Protein AF-A0A0B6YL58-F1 (afdb_monomer)

Organism: NCBI:txid1028688

Structure (mmCIF, N/CA/C/O backbone):
data_AF-A0A0B6YL58-F1
#
_entry.id   AF-A0A0B6YL58-F1
#
loop_
_atom_site.group_PDB
_atom_site.id
_atom_site.type_symbol
_atom_site.label_atom_id
_atom_site.label_alt_id
_atom_site.label_comp_id
_atom_site.label_asym_id
_atom_site.label_entity_id
_atom_site.label_seq_id
_atom_site.pdbx_PDB_ins_code
_atom_site.Cartn_x
_atom_site.Cartn_y
_atom_site.Cartn_z
_atom_site.occupancy
_atom_site.B_iso_or_equiv
_atom_site.auth_seq_id
_atom_site.auth_comp_id
_atom_site.auth_asym_id
_atom_site.auth_atom_id
_atom_site.pdbx_PDB_model_num
ATOM 1 N N . VAL A 1 1 ? 17.597 -7.024 -4.311 1.00 92.19 1 VAL A N 1
ATOM 2 C CA . VAL A 1 1 ? 17.718 -6.557 -5.712 1.00 92.19 1 VAL A CA 1
ATOM 3 C C . VAL A 1 1 ? 16.941 -7.523 -6.580 1.00 92.19 1 VAL A C 1
ATOM 5 O O . VAL A 1 1 ? 17.031 -8.716 -6.325 1.00 92.19 1 VAL A O 1
ATOM 8 N 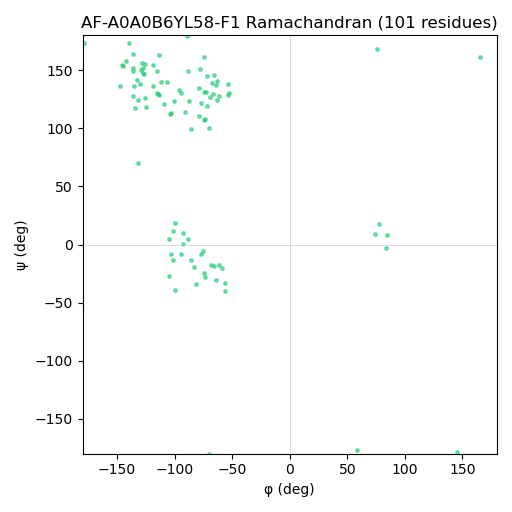N . ASP A 1 2 ? 16.139 -7.025 -7.516 1.00 94.12 2 ASP A N 1
ATOM 9 C CA . ASP A 1 2 ? 15.348 -7.875 -8.409 1.00 94.12 2 ASP A CA 1
ATOM 10 C C . ASP A 1 2 ? 16.165 -8.298 -9.640 1.00 94.12 2 ASP A C 1
ATOM 12 O O . ASP A 1 2 ? 16.288 -7.539 -10.605 1.00 94.12 2 ASP A O 1
ATOM 16 N N . PHE A 1 3 ? 16.703 -9.519 -9.618 1.00 95.88 3 PHE A N 1
ATOM 17 C CA . PHE A 1 3 ? 17.426 -10.096 -10.758 1.00 95.88 3 PHE A CA 1
ATOM 18 C C . PHE A 1 3 ? 16.508 -10.607 -11.880 1.00 95.88 3 PHE A C 1
ATOM 20 O O . PHE A 1 3 ? 16.992 -10.921 -12.963 1.00 95.88 3 PHE A O 1
ATOM 27 N N . SER A 1 4 ? 15.191 -10.639 -11.655 1.00 94.88 4 SER A N 1
ATOM 28 C CA . SER A 1 4 ? 14.179 -11.016 -12.651 1.00 94.88 4 SER A CA 1
ATOM 29 C C . SER A 1 4 ? 13.609 -9.818 -13.421 1.00 94.88 4 SER A C 1
ATOM 31 O O . SER A 1 4 ? 12.635 -9.952 -14.160 1.00 94.88 4 SER A O 1
ATOM 33 N N . THR A 1 5 ? 14.210 -8.632 -13.261 1.00 94.31 5 THR A N 1
ATOM 34 C CA . THR A 1 5 ? 13.766 -7.402 -13.931 1.00 94.31 5 THR A CA 1
ATOM 35 C C . THR A 1 5 ? 13.656 -7.612 -15.454 1.00 94.31 5 THR A C 1
ATOM 37 O O . THR A 1 5 ? 14.623 -8.077 -16.069 1.00 94.31 5 THR A O 1
ATOM 40 N N . PRO A 1 6 ? 12.527 -7.235 -16.096 1.00 92.50 6 PRO A N 1
ATOM 41 C CA . PRO A 1 6 ? 12.370 -7.337 -17.545 1.00 92.50 6 PRO A CA 1
ATOM 42 C C . PRO A 1 6 ? 13.496 -6.633 -18.312 1.00 92.50 6 PRO A C 1
ATOM 44 O O . PRO A 1 6 ? 13.933 -5.537 -17.949 1.00 92.50 6 PRO A O 1
ATOM 47 N N . GLY A 1 7 ? 13.971 -7.277 -19.378 1.00 91.19 7 GLY A N 1
ATOM 48 C CA . GLY A 1 7 ? 15.163 -6.848 -20.117 1.00 91.19 7 GLY A CA 1
ATOM 49 C C . GLY A 1 7 ? 16.484 -7.328 -19.507 1.00 91.19 7 GLY A C 1
ATOM 50 O O . GLY A 1 7 ? 17.528 -7.103 -20.106 1.00 91.19 7 GLY A O 1
ATOM 51 N N . GLY A 1 8 ? 16.453 -8.022 -18.364 1.00 95.81 8 GLY A N 1
ATOM 52 C CA . GLY A 1 8 ? 17.632 -8.581 -17.704 1.00 95.81 8 GLY A CA 1
ATOM 53 C C . GLY A 1 8 ? 18.475 -7.529 -16.985 1.00 95.81 8 GLY A C 1
ATOM 54 O O . GLY A 1 8 ? 18.296 -6.324 -17.163 1.00 95.81 8 GLY A O 1
ATOM 55 N N . VAL A 1 9 ? 19.416 -7.987 -16.165 1.00 97.69 9 VAL A N 1
ATOM 56 C CA . VAL A 1 9 ? 20.358 -7.149 -15.407 1.00 97.69 9 VAL A CA 1
ATOM 57 C C . VAL A 1 9 ? 21.773 -7.725 -15.482 1.00 97.69 9 VAL A C 1
ATOM 59 O O . VAL A 1 9 ? 21.948 -8.884 -15.858 1.00 97.69 9 VAL A O 1
ATOM 62 N N . ASP A 1 10 ? 22.783 -6.929 -15.130 1.00 96.69 10 ASP A N 1
ATOM 63 C CA . ASP A 1 10 ? 24.137 -7.438 -14.892 1.00 96.69 10 ASP A CA 1
ATOM 64 C C . ASP A 1 10 ? 24.222 -8.287 -13.603 1.00 96.69 10 ASP A C 1
ATOM 66 O O . ASP A 1 10 ? 23.251 -8.452 -12.857 1.00 96.69 10 ASP A O 1
ATOM 70 N N . THR A 1 11 ? 25.419 -8.794 -13.298 1.00 96.62 11 THR A N 1
ATOM 71 C CA . THR A 1 11 ? 25.691 -9.591 -12.086 1.00 96.62 11 THR A CA 1
ATOM 72 C C . THR A 1 11 ? 25.450 -8.832 -10.779 1.00 96.62 11 THR A C 1
ATOM 74 O O . THR A 1 11 ? 25.287 -9.447 -9.729 1.00 96.62 11 THR A O 1
ATOM 77 N N . ASN A 1 12 ? 25.383 -7.502 -10.832 1.00 96.50 12 ASN A N 1
ATOM 78 C CA . ASN A 1 12 ? 25.132 -6.623 -9.697 1.00 96.50 12 ASN A CA 1
ATOM 79 C C . ASN A 1 12 ? 23.696 -6.061 -9.692 1.00 96.50 12 ASN A C 1
ATOM 81 O O . ASN A 1 12 ? 23.371 -5.209 -8.858 1.00 96.50 12 ASN A O 1
ATOM 85 N N . GLY A 1 13 ? 22.834 -6.492 -10.616 1.00 97.06 13 GLY A N 1
ATOM 86 C CA . GLY A 1 13 ? 21.449 -6.048 -10.728 1.00 97.06 13 GLY A CA 1
ATOM 87 C C . GLY A 1 13 ? 21.240 -4.668 -11.365 1.00 97.06 13 GLY A C 1
ATOM 88 O O . GLY A 1 13 ? 20.190 -4.058 -11.158 1.00 97.06 13 GLY A O 1
ATOM 89 N N . TRP A 1 14 ? 22.224 -4.132 -12.087 1.00 97.75 14 TRP A N 1
ATOM 90 C CA . TRP A 1 14 ? 22.104 -2.890 -12.851 1.00 97.75 14 TRP A CA 1
ATOM 91 C C . TRP A 1 14 ? 21.594 -3.134 -14.273 1.00 97.75 14 TRP A C 1
ATOM 93 O O . TRP A 1 14 ? 21.898 -4.141 -14.910 1.00 97.75 14 TRP A O 1
ATOM 103 N N . GLN A 1 15 ? 20.870 -2.144 -14.791 1.00 97.62 15 GLN A N 1
ATOM 104 C CA . GLN A 1 15 ? 20.644 -1.945 -16.220 1.00 97.62 15 GLN A CA 1
ATOM 105 C C . GLN A 1 15 ? 21.211 -0.586 -16.637 1.00 97.62 15 GLN A C 1
ATOM 107 O O . GLN A 1 15 ? 21.253 0.336 -15.821 1.00 97.62 15 GLN A O 1
ATOM 112 N N . TYR A 1 16 ? 21.577 -0.437 -17.906 1.00 97.56 16 TYR A N 1
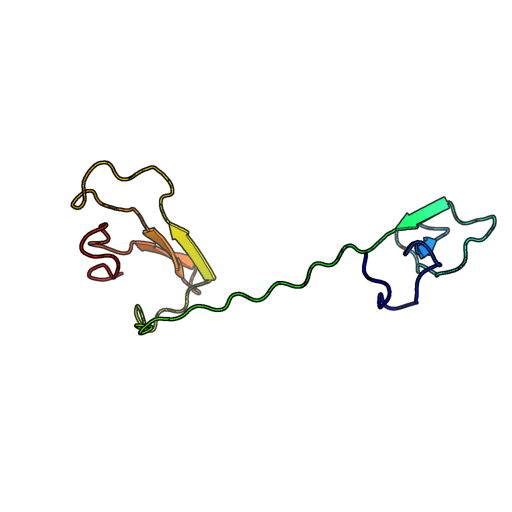ATOM 113 C CA . TYR A 1 16 ? 22.300 0.707 -18.457 1.00 97.56 16 TYR A CA 1
ATOM 114 C C . TYR A 1 16 ? 21.589 1.291 -19.680 1.00 97.56 16 TYR A C 1
ATOM 116 O O . TYR A 1 16 ? 20.991 0.552 -20.458 1.00 97.56 16 TYR A O 1
ATOM 124 N N . SER A 1 17 ? 21.685 2.605 -19.879 1.00 97.25 17 SER A N 1
ATOM 125 C CA . SER A 1 17 ? 21.123 3.312 -21.038 1.00 97.25 17 SER A CA 1
ATOM 126 C C . SER A 1 17 ? 22.012 4.489 -21.454 1.00 97.25 17 SER A C 1
ATOM 128 O O . SER A 1 17 ? 22.742 5.045 -20.633 1.00 97.25 17 SER A O 1
ATOM 130 N N . SER A 1 18 ? 21.950 4.877 -22.730 1.00 96.56 18 SER A N 1
ATOM 131 C CA . SER A 1 18 ? 22.537 6.122 -23.249 1.00 96.56 18 SER A CA 1
ATOM 132 C C . SER A 1 18 ? 21.610 7.338 -23.109 1.00 96.56 18 SER A C 1
ATOM 134 O O . SER A 1 18 ? 22.059 8.471 -23.262 1.00 96.56 18 SER A O 1
ATOM 136 N N . HIS A 1 19 ? 20.323 7.121 -22.813 1.00 95.06 19 HIS A N 1
ATOM 137 C CA . HIS A 1 19 ? 19.305 8.169 -22.677 1.00 95.06 19 HIS A CA 1
ATOM 138 C C . HIS A 1 19 ? 18.439 7.934 -21.433 1.00 95.06 19 HIS A C 1
ATOM 140 O O . HIS A 1 19 ? 17.984 6.814 -21.201 1.00 95.06 19 HIS A O 1
ATOM 146 N N . LEU A 1 20 ? 18.153 8.989 -20.664 1.00 91.00 20 LEU A N 1
ATOM 147 C CA . LEU A 1 20 ? 17.407 8.896 -19.400 1.00 91.00 20 LEU A CA 1
ATOM 148 C C . LEU A 1 20 ? 16.023 8.237 -19.556 1.00 91.00 20 LEU A C 1
ATOM 150 O O . LEU A 1 20 ? 15.634 7.423 -18.723 1.00 91.00 20 LEU A O 1
ATOM 154 N N . TYR A 1 21 ? 15.318 8.550 -20.647 1.00 93.06 21 TYR A N 1
ATOM 155 C CA . TYR A 1 21 ? 13.985 8.020 -20.973 1.00 93.06 21 TYR A CA 1
ATOM 156 C C . TYR A 1 21 ? 14.016 6.903 -22.032 1.00 93.06 21 TYR A C 1
ATOM 158 O O . TYR A 1 21 ? 12.985 6.548 -22.595 1.00 93.06 21 TYR A O 1
ATOM 166 N N . GLY A 1 22 ? 15.204 6.378 -22.347 1.00 90.50 22 GLY A N 1
ATOM 167 C CA . GLY A 1 22 ? 15.396 5.328 -23.345 1.00 90.50 22 GLY A CA 1
ATOM 168 C C . GLY A 1 22 ? 15.285 3.906 -22.780 1.00 90.50 22 GLY A C 1
ATOM 169 O O . GLY A 1 22 ? 15.091 3.713 -21.576 1.00 90.50 22 GLY A O 1
ATOM 170 N N . PRO A 1 23 ? 15.439 2.887 -23.642 1.00 94.00 23 PRO A N 1
ATOM 171 C CA . PRO A 1 23 ? 15.502 1.497 -23.206 1.00 94.00 23 PRO A CA 1
ATOM 172 C C . PRO A 1 23 ? 16.761 1.226 -22.370 1.00 94.00 23 PRO A C 1
ATOM 174 O O . PRO A 1 23 ? 17.827 1.786 -22.622 1.00 94.00 23 PRO A O 1
ATOM 177 N N . PHE A 1 24 ? 16.632 0.333 -21.387 1.00 96.25 24 PHE A N 1
ATOM 178 C CA . PHE A 1 24 ? 17.718 -0.085 -20.502 1.00 96.25 24 PHE A CA 1
ATOM 179 C C . PHE A 1 24 ? 18.110 -1.541 -20.769 1.00 96.25 24 PHE A C 1
ATOM 181 O O . PHE A 1 24 ? 17.241 -2.392 -20.948 1.00 96.25 24 PHE A O 1
ATOM 188 N N . TYR A 1 25 ? 19.413 -1.824 -20.737 1.00 95.69 25 TYR A N 1
ATOM 189 C CA . TYR A 1 25 ? 19.997 -3.119 -21.097 1.00 95.69 25 TYR A CA 1
ATOM 190 C C . TYR A 1 25 ? 20.938 -3.648 -20.002 1.00 95.69 25 TYR A C 1
ATOM 192 O O . TYR A 1 25 ? 21.499 -2.855 -19.248 1.00 95.69 25 TYR A O 1
ATOM 200 N N . PRO A 1 26 ? 21.169 -4.968 -19.912 1.00 96.88 26 PRO A N 1
ATOM 201 C CA . PRO A 1 26 ? 21.981 -5.564 -18.850 1.00 96.88 26 PRO A CA 1
ATOM 202 C C . PRO A 1 26 ? 23.482 -5.321 -19.032 1.00 96.88 26 PRO A C 1
ATOM 204 O O . PRO A 1 26 ? 24.233 -5.346 -18.066 1.00 96.88 26 PRO A O 1
ATOM 207 N N . ARG A 1 27 ? 23.948 -5.084 -20.264 1.00 95.94 27 ARG A N 1
ATOM 208 C CA . ARG A 1 27 ? 25.368 -4.860 -20.559 1.00 95.94 27 ARG A CA 1
ATOM 209 C C . ARG A 1 27 ? 25.680 -3.366 -20.581 1.00 95.94 27 ARG A C 1
ATOM 211 O O . ARG A 1 27 ? 25.023 -2.601 -21.283 1.00 95.94 27 ARG A O 1
ATOM 218 N N . GLN A 1 28 ? 26.727 -2.966 -19.865 1.00 95.00 28 GLN A N 1
ATOM 219 C CA . GLN A 1 28 ? 27.269 -1.616 -19.973 1.00 95.00 28 GLN A CA 1
ATOM 220 C C . GLN A 1 28 ? 28.014 -1.447 -21.304 1.00 95.00 28 GLN A C 1
ATOM 222 O O . GLN A 1 28 ? 28.870 -2.257 -21.657 1.00 95.00 28 GLN A O 1
ATOM 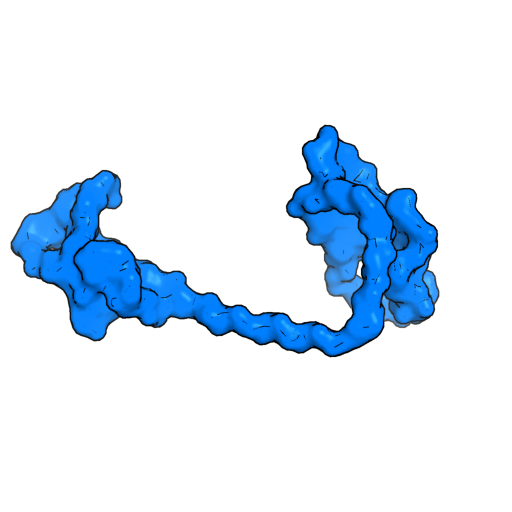227 N N . HIS A 1 29 ? 27.709 -0.370 -22.023 1.00 91.38 29 HIS A N 1
ATOM 228 C CA . HIS A 1 29 ? 28.417 0.038 -23.234 1.00 91.38 29 HIS A CA 1
ATOM 229 C C . HIS A 1 29 ? 29.154 1.360 -22.995 1.00 91.38 29 HIS A C 1
ATOM 231 O O . HIS A 1 29 ? 28.836 2.103 -22.071 1.00 91.38 29 HIS A O 1
ATOM 237 N N . LEU A 1 30 ? 30.115 1.695 -23.861 1.00 92.31 30 LEU A N 1
ATOM 238 C CA . LEU A 1 30 ? 30.893 2.939 -23.751 1.00 92.31 30 LEU A CA 1
ATOM 239 C C . LEU A 1 30 ? 30.016 4.203 -23.726 1.00 92.31 30 LEU A C 1
ATOM 241 O O . LEU A 1 30 ? 30.353 5.172 -23.058 1.00 92.31 30 LEU A O 1
ATOM 245 N N . ARG A 1 31 ? 28.878 4.189 -24.433 1.00 93.12 31 ARG A N 1
ATOM 246 C CA . ARG A 1 31 ? 27.917 5.307 -24.483 1.00 93.12 31 ARG A CA 1
ATOM 247 C C . ARG A 1 31 ? 26.859 5.266 -23.372 1.00 93.12 31 ARG A C 1
ATOM 249 O O . ARG A 1 31 ? 25.928 6.065 -23.400 1.00 93.12 31 ARG A O 1
ATOM 256 N N . SER A 1 32 ? 26.946 4.329 -22.430 1.00 94.19 32 SER A N 1
ATOM 257 C CA . SER A 1 32 ? 26.006 4.244 -21.313 1.00 94.19 32 SER A CA 1
ATOM 258 C C . SER A 1 32 ? 26.286 5.354 -20.299 1.00 94.19 32 SER A C 1
ATOM 260 O O . SER A 1 32 ? 27.264 5.292 -19.561 1.00 94.19 32 SER A O 1
ATOM 262 N N . SER A 1 33 ? 25.410 6.353 -20.255 1.00 95.94 33 SER A N 1
ATOM 263 C CA . SER A 1 33 ? 25.478 7.505 -19.346 1.00 95.94 33 SER A CA 1
ATOM 264 C C . SER A 1 33 ? 24.525 7.391 -18.151 1.00 95.94 33 SER A C 1
ATOM 266 O O . SER A 1 33 ? 24.678 8.117 -17.173 1.00 95.94 33 SER A O 1
ATOM 268 N N . TYR A 1 34 ? 23.572 6.455 -18.189 1.00 97.12 34 TYR A N 1
ATOM 269 C CA . TYR A 1 34 ? 22.593 6.224 -17.129 1.00 97.12 34 TYR A CA 1
ATOM 270 C C . TYR A 1 34 ? 22.594 4.761 -16.695 1.00 97.12 34 TYR A C 1
ATOM 272 O O . TYR A 1 34 ? 22.769 3.856 -17.515 1.00 97.12 34 TYR A O 1
ATOM 280 N N . ARG A 1 35 ? 22.332 4.520 -15.406 1.00 96.69 35 ARG A N 1
ATOM 281 C CA . ARG A 1 35 ? 22.076 3.182 -14.861 1.00 96.69 35 ARG A CA 1
ATOM 282 C C . ARG A 1 35 ? 20.890 3.192 -13.903 1.00 96.69 35 ARG A C 1
ATOM 284 O O . ARG A 1 35 ? 20.672 4.182 -13.211 1.00 96.69 35 ARG A O 1
ATOM 291 N N . ARG A 1 36 ? 20.158 2.082 -13.818 1.00 96.75 36 ARG A N 1
ATOM 292 C CA . ARG A 1 36 ? 19.062 1.882 -12.855 1.00 96.75 36 ARG A CA 1
ATOM 293 C C . ARG A 1 36 ? 19.136 0.496 -12.224 1.00 96.75 36 ARG A C 1
ATOM 295 O O . ARG A 1 36 ? 19.637 -0.437 -12.845 1.00 96.75 36 ARG A O 1
ATOM 302 N N . ARG A 1 37 ? 18.626 0.364 -11.002 1.00 97.25 37 ARG A N 1
ATOM 303 C CA . ARG A 1 37 ? 18.546 -0.901 -10.261 1.00 97.25 37 ARG A CA 1
ATOM 304 C C . ARG A 1 37 ? 17.174 -1.005 -9.619 1.00 97.25 37 ARG A C 1
ATOM 306 O O . ARG A 1 37 ? 16.762 -0.090 -8.908 1.00 97.25 37 ARG A O 1
ATOM 313 N N . ARG A 1 38 ? 16.485 -2.120 -9.847 1.00 96.38 38 ARG A N 1
ATOM 314 C CA . ARG A 1 38 ? 15.191 -2.389 -9.219 1.00 96.38 38 ARG A CA 1
ATOM 315 C C . ARG A 1 38 ? 15.398 -3.058 -7.864 1.00 96.38 38 ARG A C 1
ATOM 317 O O . ARG A 1 38 ? 16.022 -4.118 -7.754 1.00 96.38 38 ARG A O 1
ATOM 324 N N . TRP A 1 39 ? 14.857 -2.440 -6.824 1.00 95.81 39 TRP A N 1
ATOM 325 C CA . TRP A 1 39 ? 14.747 -3.047 -5.504 1.00 95.81 39 TRP A CA 1
ATOM 326 C C . TRP A 1 39 ? 13.362 -3.664 -5.358 1.00 95.81 39 TRP A C 1
ATOM 328 O O . TRP A 1 39 ? 12.356 -3.050 -5.695 1.00 95.81 39 TRP A O 1
ATOM 338 N N . PHE A 1 40 ? 13.333 -4.898 -4.878 1.00 91.31 40 PHE A N 1
ATOM 339 C CA . PHE A 1 40 ? 12.121 -5.652 -4.609 1.00 91.31 40 PHE A CA 1
ATOM 340 C C . PHE A 1 40 ? 12.256 -6.272 -3.226 1.00 91.31 40 PHE A C 1
ATOM 342 O O . PHE A 1 40 ? 13.343 -6.725 -2.849 1.00 91.31 40 PHE A O 1
ATOM 349 N N . ARG A 1 41 ? 11.144 -6.288 -2.496 1.00 94.25 41 ARG A N 1
ATOM 350 C CA . ARG A 1 41 ? 10.992 -6.980 -1.225 1.00 94.25 41 ARG A CA 1
ATOM 351 C C . ARG A 1 41 ? 9.667 -7.724 -1.271 1.00 94.25 41 ARG A C 1
ATOM 353 O O . ARG A 1 41 ? 8.619 -7.095 -1.378 1.00 94.25 41 ARG A O 1
ATOM 360 N N . GLN A 1 42 ? 9.720 -9.048 -1.180 1.00 90.50 42 GLN A N 1
ATOM 361 C CA . GLN A 1 42 ? 8.521 -9.840 -0.946 1.00 90.50 42 GLN A CA 1
ATOM 362 C C . GLN A 1 42 ? 8.174 -9.763 0.536 1.00 90.50 42 GLN A C 1
ATOM 364 O O . GLN A 1 42 ? 9.052 -9.922 1.386 1.00 90.50 42 GLN A O 1
ATOM 369 N N . TYR A 1 43 ? 6.905 -9.539 0.849 1.00 88.69 43 TYR A N 1
ATOM 370 C CA . TYR A 1 43 ? 6.396 -9.689 2.203 1.00 88.69 43 TYR A CA 1
ATOM 371 C C . TYR A 1 43 ? 5.153 -10.576 2.169 1.00 88.69 43 TYR A C 1
ATOM 373 O O . TYR A 1 43 ? 4.430 -10.617 1.173 1.00 88.69 43 TYR A O 1
ATOM 381 N N . ARG A 1 44 ? 4.921 -11.305 3.258 1.00 92.00 44 ARG A N 1
ATOM 382 C CA . ARG A 1 44 ? 3.687 -12.051 3.490 1.00 92.00 44 ARG A CA 1
ATOM 383 C C . ARG A 1 44 ? 3.131 -11.593 4.825 1.00 92.00 44 ARG A C 1
ATOM 385 O O . ARG A 1 44 ? 3.796 -11.757 5.842 1.00 92.00 44 ARG A O 1
ATOM 392 N N . ILE A 1 45 ? 1.939 -11.011 4.806 1.00 87.25 45 ILE A N 1
ATOM 393 C CA . ILE A 1 45 ? 1.168 -10.771 6.021 1.00 87.25 45 ILE A CA 1
ATOM 394 C C . ILE A 1 45 ? 0.288 -12.001 6.217 1.00 87.25 45 ILE A C 1
ATOM 396 O O . ILE A 1 45 ? -0.573 -12.293 5.389 1.00 87.25 45 ILE A O 1
ATOM 400 N N . THR A 1 46 ? 0.546 -12.744 7.289 1.00 87.62 46 THR A N 1
ATOM 401 C CA . THR A 1 46 ? -0.352 -13.802 7.751 1.00 87.62 46 THR A CA 1
ATOM 402 C C . THR A 1 46 ? -1.080 -13.259 8.962 1.00 87.62 46 THR A C 1
ATOM 404 O O . THR A 1 46 ? -0.465 -13.005 9.994 1.00 87.62 46 THR A O 1
ATOM 407 N N . VAL A 1 47 ? -2.378 -13.043 8.816 1.00 85.38 47 VAL A N 1
ATOM 408 C CA . VAL A 1 47 ? -3.224 -12.512 9.877 1.00 85.38 47 VAL A CA 1
ATOM 409 C C . VAL A 1 47 ? -4.235 -13.583 10.270 1.00 85.38 47 VAL A C 1
ATOM 411 O O . VAL A 1 47 ? -4.880 -14.189 9.415 1.00 85.38 47 VAL A O 1
ATOM 414 N N . PHE A 1 48 ? -4.333 -13.848 11.570 1.00 81.56 48 PHE A N 1
ATOM 415 C CA . PHE A 1 48 ? -5.222 -14.853 12.140 1.00 81.56 48 PHE A CA 1
ATOM 416 C C . PHE A 1 48 ? -6.256 -14.146 13.005 1.00 81.56 48 PHE A C 1
ATOM 418 O O . PHE A 1 48 ? -5.904 -13.327 13.849 1.00 81.56 48 PHE A O 1
ATOM 425 N N . GLY A 1 49 ? -7.526 -14.459 12.801 1.00 77.81 49 GLY A N 1
ATOM 426 C CA . GLY A 1 49 ? -8.605 -13.916 13.609 1.00 77.81 49 GLY A CA 1
ATOM 427 C C . GLY A 1 49 ? -9.953 -14.151 12.943 1.00 77.81 49 GLY A C 1
ATOM 428 O O . GLY A 1 49 ? -10.005 -14.416 11.737 1.00 77.81 49 GLY A O 1
ATOM 429 N N . PRO A 1 50 ? -11.054 -14.067 13.700 1.00 83.12 50 PRO A N 1
ATOM 430 C CA . PRO A 1 50 ? -12.363 -13.964 13.090 1.00 83.12 50 PRO A CA 1
ATOM 431 C C . PRO A 1 50 ? -12.483 -12.580 12.433 1.00 83.12 50 PRO A C 1
ATOM 433 O O . PRO A 1 50 ? -12.725 -11.571 13.096 1.00 83.12 50 PRO A O 1
ATOM 436 N N . TRP A 1 51 ? -12.290 -12.523 11.115 1.00 82.62 51 TRP A N 1
ATOM 437 C CA . TRP A 1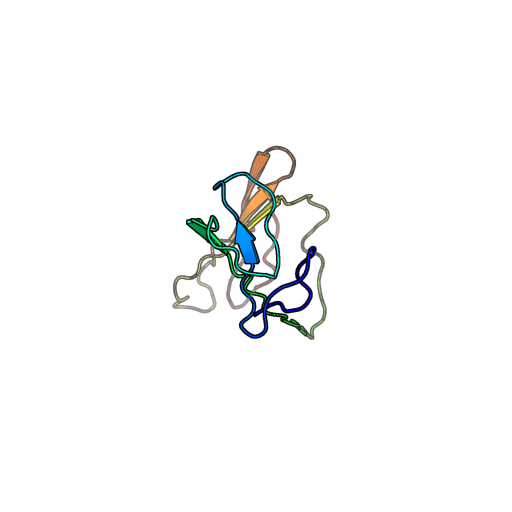 51 ? -12.521 -11.308 10.335 1.00 82.62 51 TRP A CA 1
ATOM 438 C C . TRP A 1 51 ? -14.002 -10.971 10.332 1.00 82.62 51 TRP A C 1
ATOM 440 O O . TRP A 1 51 ? -14.839 -11.813 10.013 1.00 82.62 51 TRP A O 1
ATOM 450 N N . HIS A 1 52 ? -14.314 -9.724 10.663 1.00 79.62 52 HIS A N 1
ATOM 451 C CA . HIS A 1 52 ? -15.665 -9.200 10.577 1.00 79.62 52 HIS A CA 1
ATOM 452 C C . HIS A 1 52 ? -15.702 -8.123 9.505 1.00 79.62 52 HIS A C 1
ATOM 454 O O . HIS A 1 52 ? -14.898 -7.191 9.524 1.00 79.62 52 HIS A O 1
ATOM 460 N N . ALA A 1 53 ? -16.645 -8.244 8.573 1.00 80.00 53 ALA A N 1
ATOM 461 C CA . ALA A 1 53 ? -16.894 -7.189 7.606 1.00 80.00 53 ALA A CA 1
ATOM 462 C C . ALA A 1 53 ? -17.364 -5.929 8.351 1.00 80.00 53 ALA A C 1
ATOM 464 O O . ALA A 1 53 ? -18.341 -5.968 9.101 1.00 80.00 53 ALA A O 1
ATOM 465 N N . ALA A 1 54 ? -16.672 -4.808 8.141 1.00 73.62 54 ALA A N 1
ATOM 466 C CA . ALA A 1 54 ? -17.045 -3.520 8.728 1.00 73.62 54 ALA A CA 1
ATOM 467 C C . ALA A 1 54 ? -18.257 -2.871 8.025 1.00 73.62 54 ALA A C 1
ATOM 469 O O . ALA A 1 54 ? -18.738 -1.831 8.471 1.00 73.62 54 ALA A O 1
ATOM 470 N N . GLY A 1 55 ? -18.749 -3.466 6.936 1.00 77.38 55 GLY A N 1
ATOM 471 C CA . GLY A 1 55 ? -19.860 -2.984 6.116 1.00 77.38 55 GLY A CA 1
ATOM 472 C C . GLY A 1 55 ? -19.642 -3.316 4.638 1.00 77.38 55 GLY A C 1
ATOM 473 O O . GLY A 1 55 ? -18.638 -3.929 4.282 1.00 77.38 55 GLY A O 1
ATOM 474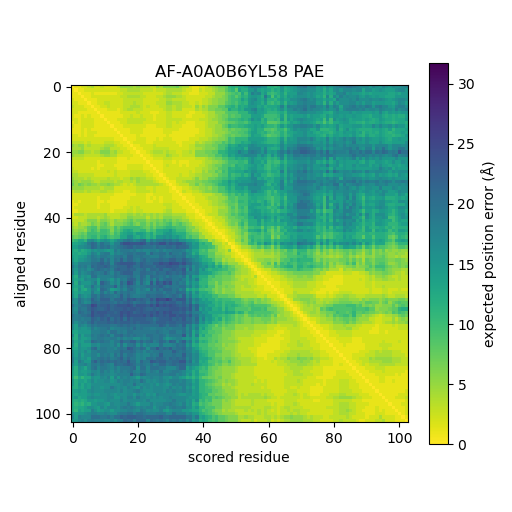 N N . SER A 1 56 ? -20.575 -2.901 3.783 1.00 80.31 56 SER A N 1
ATOM 475 C CA . SER A 1 56 ? -20.515 -3.059 2.319 1.00 80.31 56 SER A CA 1
ATOM 476 C C . SER A 1 56 ? -20.058 -1.788 1.585 1.00 80.31 56 SER A C 1
ATOM 478 O O . SER A 1 56 ? -20.305 -1.644 0.389 1.00 80.31 56 SER A O 1
ATOM 480 N N . LEU A 1 57 ? -19.416 -0.850 2.287 1.00 85.81 57 LEU A N 1
ATOM 481 C CA . LEU A 1 57 ? -18.961 0.413 1.704 1.00 85.81 57 LEU A CA 1
ATOM 482 C C . LEU A 1 57 ? -17.730 0.190 0.823 1.00 85.81 57 LEU A C 1
ATOM 484 O O . LEU A 1 57 ? -16.761 -0.448 1.237 1.00 85.81 57 LEU A O 1
ATOM 488 N N . GLY A 1 58 ? -17.763 0.743 -0.390 1.00 89.88 58 GLY A N 1
ATOM 489 C CA . GLY A 1 58 ? -16.580 0.841 -1.236 1.00 89.88 58 GLY A CA 1
ATOM 490 C C . GLY A 1 58 ? -15.663 1.930 -0.692 1.00 89.88 58 GLY A C 1
ATOM 491 O O . GLY A 1 58 ? -15.993 3.107 -0.812 1.00 89.88 58 GLY A O 1
ATOM 492 N N . LEU A 1 59 ? -14.531 1.540 -0.107 1.00 92.44 59 LEU A N 1
ATOM 493 C CA . LEU A 1 59 ? -13.515 2.457 0.415 1.00 92.44 59 LEU A CA 1
ATOM 494 C C . LEU A 1 59 ? -12.289 2.460 -0.498 1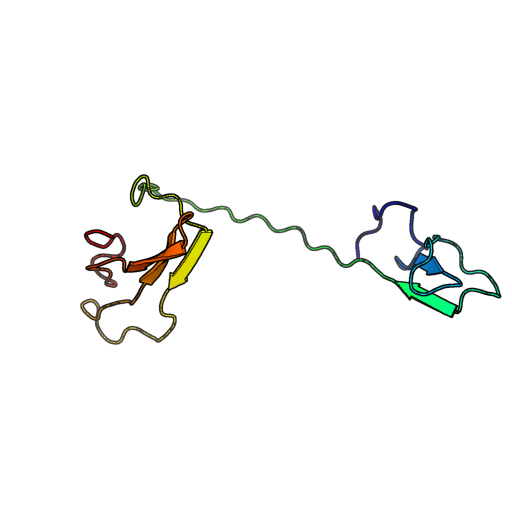.00 92.44 59 LEU A C 1
ATOM 496 O O . LEU A 1 59 ? -11.868 1.409 -0.983 1.00 92.44 59 LEU A O 1
ATOM 500 N N . VAL A 1 60 ? -11.724 3.644 -0.718 1.00 95.31 60 VAL A N 1
ATOM 501 C CA . VAL A 1 60 ? -10.491 3.849 -1.493 1.00 95.31 60 VAL A CA 1
ATOM 502 C C . VAL A 1 60 ? -9.295 4.006 -0.566 1.00 95.31 60 VAL A C 1
ATOM 504 O O . VAL A 1 60 ? -8.222 3.485 -0.859 1.00 95.31 60 VAL A O 1
ATOM 507 N N . ASP A 1 61 ? -9.489 4.701 0.552 1.00 94.69 61 ASP A N 1
ATOM 508 C CA . ASP A 1 61 ? -8.448 4.955 1.541 1.00 94.69 61 ASP A CA 1
ATOM 509 C C . ASP A 1 61 ? -9.024 4.958 2.959 1.00 94.69 61 ASP A C 1
ATOM 511 O O . ASP A 1 61 ? -10.213 5.230 3.157 1.00 94.69 61 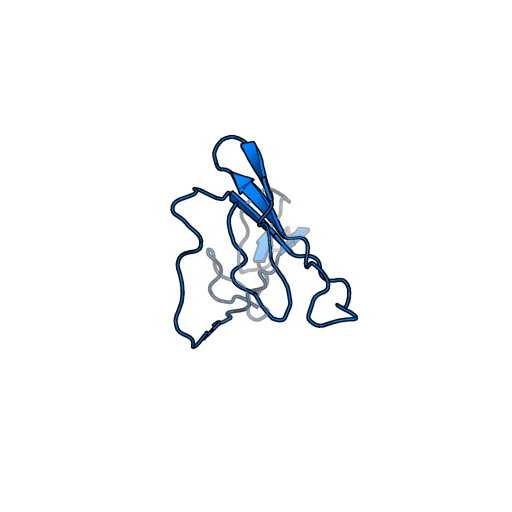ASP A O 1
ATOM 515 N N . LEU A 1 62 ? -8.181 4.637 3.938 1.00 94.50 62 LEU A N 1
ATOM 516 C CA . LEU A 1 62 ? -8.532 4.588 5.351 1.00 94.50 62 LEU A CA 1
ATOM 517 C C . LEU A 1 62 ? -7.338 4.989 6.209 1.00 94.50 62 LEU A C 1
ATOM 519 O O . LEU A 1 62 ? -6.223 4.509 6.015 1.00 94.50 62 LEU A O 1
ATOM 523 N N . SER A 1 63 ? -7.602 5.810 7.217 1.00 95.38 63 SER A N 1
ATOM 524 C CA . SER A 1 63 ? -6.605 6.262 8.173 1.00 95.38 63 SER A CA 1
ATOM 525 C C . SER A 1 63 ? -7.108 6.071 9.595 1.00 95.38 63 SER A C 1
ATOM 527 O O . SER A 1 63 ? -8.271 6.331 9.910 1.00 95.38 63 SER A O 1
ATOM 529 N N . VAL A 1 64 ? -6.210 5.597 10.452 1.00 93.75 64 VAL A N 1
ATOM 530 C CA . VAL A 1 64 ? -6.460 5.340 11.869 1.00 93.75 64 VAL A CA 1
ATOM 531 C C . VAL A 1 64 ? -5.524 6.230 12.669 1.00 93.75 64 VAL A C 1
ATOM 533 O O . VAL A 1 64 ? -4.340 6.341 12.347 1.00 93.75 64 VAL A O 1
ATOM 536 N N . GLN A 1 65 ? -6.049 6.849 13.720 1.00 91.81 65 GLN A N 1
ATOM 537 C CA . GLN A 1 65 ? -5.260 7.578 14.697 1.00 91.81 65 GLN A CA 1
ATOM 538 C C . GLN A 1 65 ? -4.154 6.678 15.254 1.00 91.81 65 GLN A C 1
ATOM 540 O O . GLN A 1 65 ? -4.396 5.558 15.698 1.00 91.81 65 GLN A O 1
ATOM 545 N N . VAL A 1 66 ? -2.931 7.196 15.223 1.00 87.81 66 VAL A N 1
ATOM 546 C CA . VAL A 1 66 ? -1.720 6.507 15.692 1.00 87.81 66 VAL A CA 1
ATOM 547 C C . VAL A 1 66 ? -1.243 7.007 17.051 1.00 87.81 66 VAL A C 1
ATOM 549 O O . VAL A 1 66 ? -0.335 6.413 17.633 1.00 87.81 66 VAL A O 1
ATOM 552 N N . ASP A 1 67 ? -1.850 8.078 17.562 1.00 85.69 67 ASP A N 1
ATOM 553 C CA . ASP A 1 67 ? -1.520 8.603 18.879 1.00 85.69 67 ASP A CA 1
ATOM 554 C C . ASP A 1 67 ? -1.858 7.576 19.967 1.00 85.69 67 ASP A C 1
ATOM 556 O O . ASP A 1 67 ? -2.885 6.892 19.880 1.00 85.69 67 ASP A O 1
ATOM 560 N N . PRO A 1 68 ? -1.004 7.449 20.997 1.00 82.06 68 PRO A N 1
ATOM 561 C CA . PRO A 1 68 ? -1.215 6.488 22.061 1.00 82.06 68 PRO A CA 1
A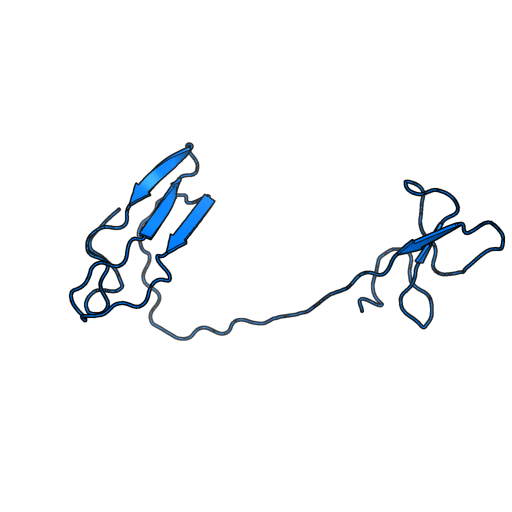TOM 562 C C . PRO A 1 68 ? -2.523 6.782 22.792 1.00 82.06 68 PRO A C 1
ATOM 564 O O . PRO A 1 68 ? -2.772 7.891 23.260 1.00 82.06 68 PRO A O 1
ATOM 567 N N . VAL A 1 69 ? -3.342 5.744 22.904 1.00 82.12 69 VAL A N 1
ATOM 568 C CA . VAL A 1 69 ? -4.597 5.773 23.645 1.00 82.12 69 VAL A CA 1
ATOM 569 C C . VAL A 1 69 ? -4.272 5.683 25.140 1.00 82.12 69 VAL A C 1
ATOM 571 O O . VAL A 1 69 ? -3.621 4.733 25.576 1.00 82.12 69 VAL A O 1
ATOM 574 N N . THR A 1 70 ? -4.694 6.670 25.928 1.00 85.25 70 THR A N 1
ATOM 575 C CA . THR A 1 70 ? -4.403 6.751 27.372 1.00 85.25 70 THR A CA 1
ATOM 576 C C . THR A 1 70 ? -5.333 5.891 28.222 1.00 85.25 70 THR A C 1
ATOM 578 O O . THR A 1 70 ? -4.906 5.343 29.238 1.00 85.25 70 THR A O 1
ATOM 581 N N . SER A 1 71 ? -6.596 5.754 27.817 1.00 89.62 71 SER A N 1
ATOM 582 C CA . SER A 1 71 ? -7.613 4.950 28.497 1.00 89.62 71 SER A CA 1
ATOM 583 C C . SER A 1 71 ? -8.293 3.974 27.537 1.00 89.62 71 SER A C 1
ATOM 585 O O . SER A 1 71 ? -8.428 4.233 26.347 1.00 89.62 71 SER A O 1
ATOM 587 N N . THR A 1 72 ? -8.785 2.839 28.035 1.00 87.38 72 THR A N 1
ATOM 588 C CA . THR A 1 72 ? -9.452 1.843 27.174 1.00 87.38 72 THR A CA 1
ATOM 589 C C . THR A 1 72 ? -10.767 2.337 26.562 1.00 87.38 72 THR A C 1
ATOM 591 O O . THR A 1 72 ? -11.237 1.762 25.578 1.00 87.38 72 THR A O 1
ATOM 594 N N . SER A 1 73 ? -11.344 3.394 27.135 1.00 89.25 73 SER A N 1
ATOM 595 C CA . SER A 1 73 ? -12.544 4.089 26.665 1.00 89.25 73 SER A CA 1
ATOM 596 C C . SER A 1 73 ? -12.255 5.300 25.781 1.00 89.25 73 SER A C 1
ATOM 598 O O . SER A 1 73 ? -13.203 5.865 25.238 1.00 89.25 73 SER A O 1
ATOM 600 N N . ASP A 1 74 ? -10.994 5.720 25.648 1.00 91.44 74 ASP A N 1
ATOM 601 C CA . ASP A 1 74 ? -10.662 6.862 24.800 1.00 91.44 74 ASP A CA 1
ATOM 602 C C . ASP A 1 74 ? -10.998 6.519 23.339 1.00 91.44 74 ASP A C 1
ATOM 604 O O . ASP A 1 74 ? -10.730 5.397 22.880 1.00 91.44 74 ASP A O 1
ATOM 608 N N . PRO A 1 75 ? -11.598 7.465 22.599 1.00 91.88 75 PRO A N 1
ATOM 609 C CA . PRO A 1 75 ? -11.925 7.255 21.203 1.00 91.88 75 PRO A CA 1
ATOM 610 C C . PRO A 1 75 ? -10.649 7.152 20.366 1.00 91.88 75 PRO A C 1
ATOM 612 O O . PRO A 1 75 ? -9.703 7.921 20.536 1.00 91.88 75 PRO A O 1
ATOM 615 N N . VAL A 1 76 ? -10.658 6.224 19.415 1.00 94.25 76 VAL A N 1
ATOM 616 C CA . VAL A 1 76 ? -9.660 6.122 18.351 1.00 94.25 76 VAL A CA 1
ATOM 617 C C . VAL A 1 76 ? -10.297 6.672 17.087 1.00 94.25 76 VAL A C 1
ATOM 619 O O . VAL A 1 76 ? -11.239 6.084 16.557 1.00 94.25 76 VAL A O 1
ATOM 622 N N . VAL A 1 77 ? -9.803 7.803 16.589 1.00 94.38 77 VAL A N 1
ATOM 623 C CA . VAL A 1 77 ? -10.342 8.379 15.355 1.00 94.38 77 VAL A CA 1
ATOM 624 C C . VAL A 1 77 ? -9.972 7.489 14.171 1.00 94.38 77 VAL A C 1
ATOM 626 O O . VAL A 1 77 ? -8.803 7.186 13.942 1.00 94.38 77 VAL A O 1
ATOM 629 N N . LEU A 1 78 ? -10.973 7.091 13.390 1.00 94.56 78 LEU A N 1
ATOM 630 C CA . LEU A 1 78 ? -10.791 6.392 12.125 1.00 94.56 78 LEU A CA 1
ATOM 631 C C . LEU A 1 78 ? -11.652 7.079 11.077 1.00 94.56 78 LEU A C 1
ATOM 633 O O . LEU A 1 78 ? -12.867 7.194 11.241 1.00 94.56 78 LEU A O 1
ATOM 637 N N . TRP A 1 79 ? -11.022 7.508 9.992 1.00 95.56 79 TRP A N 1
ATOM 638 C CA . TRP A 1 79 ? -11.709 8.101 8.854 1.00 95.56 79 TRP A CA 1
ATOM 639 C C . TRP A 1 79 ? -11.351 7.373 7.565 1.00 95.56 79 TRP A C 1
ATOM 641 O O . TRP A 1 79 ? -10.312 6.719 7.462 1.00 95.56 79 TRP A O 1
ATOM 651 N N . ALA A 1 80 ? -12.241 7.458 6.586 1.00 95.19 80 ALA A N 1
ATOM 652 C CA . ALA A 1 80 ? -12.074 6.816 5.295 1.00 95.19 80 ALA A CA 1
ATOM 653 C C . ALA A 1 80 ? -12.597 7.701 4.165 1.00 95.19 80 ALA A C 1
ATOM 655 O O . ALA A 1 80 ? -13.437 8.575 4.383 1.00 95.19 80 ALA A O 1
ATOM 656 N N . VAL A 1 81 ? -12.103 7.441 2.958 1.00 96.75 81 VAL A N 1
ATOM 657 C CA . VAL A 1 81 ? -12.598 8.049 1.721 1.00 96.75 81 VAL A CA 1
ATOM 658 C C . VAL A 1 81 ? -13.338 6.981 0.927 1.00 96.75 81 VAL A C 1
ATOM 660 O O . VAL A 1 81 ? -12.763 5.944 0.581 1.00 96.75 81 VAL A O 1
ATOM 663 N N . GLY A 1 82 ? -14.617 7.223 0.654 1.00 94.81 82 GLY A N 1
ATOM 664 C CA . GLY A 1 82 ? -15.445 6.352 -0.168 1.00 94.81 82 GLY A CA 1
ATOM 665 C C . GLY A 1 82 ? -15.111 6.466 -1.657 1.00 94.81 82 GLY A C 1
ATOM 666 O O . GLY A 1 82 ? -14.520 7.441 -2.122 1.00 94.81 82 GLY A O 1
ATOM 667 N N . VAL A 1 83 ? -15.521 5.469 -2.442 1.00 95.69 83 VAL A N 1
ATOM 668 C CA . VAL A 1 83 ? -15.350 5.461 -3.912 1.00 95.69 83 VAL A CA 1
ATOM 669 C C . VAL A 1 83 ? -16.019 6.643 -4.617 1.00 95.69 83 VAL A C 1
ATOM 671 O O . VAL A 1 83 ? -15.637 6.974 -5.737 1.00 95.69 83 VAL A O 1
ATOM 674 N N . ASN A 1 84 ? -16.982 7.296 -3.961 1.00 94.81 84 ASN A N 1
ATOM 675 C CA . ASN A 1 84 ? -17.676 8.473 -4.478 1.00 94.81 84 ASN A CA 1
ATOM 676 C C . ASN A 1 84 ? -17.024 9.797 -4.034 1.00 94.81 84 ASN A C 1
ATOM 678 O O . ASN A 1 84 ? -17.519 10.863 -4.395 1.00 94.81 84 ASN A O 1
ATOM 682 N N . GLY A 1 85 ? -15.927 9.749 -3.268 1.00 93.88 85 GLY A N 1
ATOM 683 C CA . GLY A 1 85 ? -15.235 10.928 -2.736 1.00 93.88 85 GLY A CA 1
ATOM 684 C C . GLY A 1 85 ? -15.818 11.477 -1.428 1.00 93.88 85 GLY A C 1
ATOM 685 O O . GLY A 1 85 ? -15.407 12.544 -0.979 1.00 93.88 85 GLY A O 1
ATOM 686 N N . ASP A 1 86 ? -16.764 10.769 -0.815 1.00 94.81 86 ASP A N 1
ATOM 687 C CA . ASP A 1 86 ? -17.305 11.059 0.509 1.00 94.81 86 ASP A CA 1
ATOM 688 C C . ASP A 1 86 ? -16.296 10.740 1.624 1.00 94.81 86 ASP A C 1
ATOM 690 O O . ASP A 1 86 ? -15.524 9.784 1.533 1.00 94.81 86 ASP A O 1
ATOM 694 N N . VAL A 1 87 ? -16.305 11.553 2.684 1.00 95.44 87 VAL A N 1
ATOM 695 C CA . VAL A 1 87 ? -15.482 11.346 3.885 1.00 95.44 87 VAL A CA 1
ATOM 696 C C . VAL A 1 87 ? -16.350 10.720 4.968 1.00 95.44 87 VAL A C 1
ATOM 698 O O . VAL A 1 87 ? -17.380 11.276 5.344 1.00 95.44 87 VAL A O 1
ATOM 701 N N . LEU A 1 88 ? -15.914 9.571 5.471 1.00 94.62 88 LEU A N 1
ATOM 702 C CA . LEU A 1 88 ? -16.627 8.755 6.451 1.00 94.62 88 LEU A CA 1
ATOM 703 C C . LEU A 1 88 ? -15.832 8.691 7.754 1.00 94.62 88 LEU A C 1
ATOM 705 O O . LEU A 1 88 ? -14.601 8.716 7.724 1.00 94.62 88 LEU A O 1
ATOM 709 N N . CYS A 1 89 ? -16.520 8.560 8.888 1.00 94.62 89 CYS A N 1
ATOM 710 C CA . CYS A 1 89 ? -15.894 8.395 10.199 1.00 94.62 89 CYS A CA 1
ATOM 711 C C . CYS A 1 89 ? -16.444 7.139 10.869 1.00 94.62 89 CYS A C 1
ATOM 713 O O . CYS A 1 89 ? -17.652 6.996 11.033 1.00 94.62 89 CYS A O 1
ATOM 715 N N . ARG A 1 90 ? -15.571 6.226 11.296 1.00 94.06 90 ARG A N 1
ATOM 716 C CA . ARG A 1 90 ? -16.017 5.051 12.044 1.00 94.06 90 ARG A CA 1
ATOM 717 C C . ARG A 1 90 ? -16.285 5.454 13.494 1.00 94.06 90 ARG A C 1
ATOM 719 O O . ARG A 1 90 ? -15.364 5.737 14.255 1.00 94.06 90 ARG A O 1
ATOM 726 N N . ASN A 1 91 ? -17.551 5.442 13.880 1.00 94.25 91 ASN A N 1
ATOM 727 C CA . ASN A 1 91 ? -18.002 5.818 15.214 1.00 94.25 91 ASN A CA 1
ATOM 728 C C . ASN A 1 91 ? -17.764 4.700 16.236 1.00 94.25 91 ASN A C 1
ATOM 730 O O . ASN A 1 91 ? -17.803 3.517 15.897 1.00 94.25 91 ASN A O 1
AT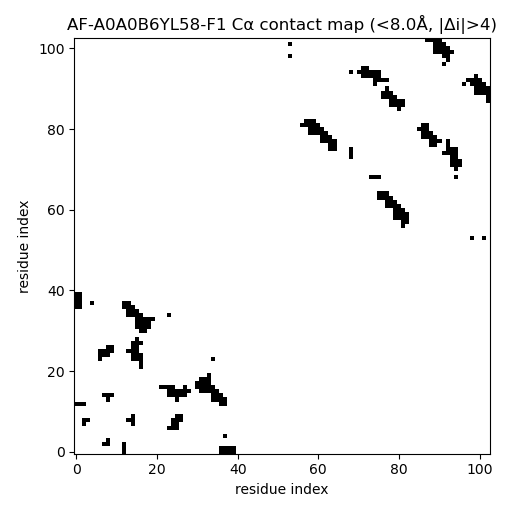OM 734 N N . GLY A 1 92 ? -17.557 5.080 17.499 1.00 93.94 92 GLY A N 1
ATOM 735 C CA . GLY A 1 92 ? -17.506 4.149 18.633 1.00 93.94 92 GLY A CA 1
ATOM 736 C C . GLY A 1 92 ? -16.241 3.297 18.730 1.00 93.94 92 GLY A C 1
ATOM 737 O O . GLY A 1 92 ? -16.201 2.361 19.527 1.00 93.94 92 GLY A O 1
ATOM 738 N N . VAL A 1 93 ? -15.217 3.584 17.921 1.00 93.69 93 VAL A N 1
ATOM 739 C CA . VAL A 1 93 ? -13.951 2.849 17.972 1.00 93.69 93 VAL A CA 1
ATOM 740 C C . VAL A 1 93 ? -13.199 3.233 19.244 1.00 93.69 93 VAL A C 1
ATOM 742 O O . VAL A 1 93 ? -12.840 4.392 19.443 1.00 93.69 93 VAL A O 1
ATOM 745 N N . THR A 1 94 ? -12.946 2.245 20.096 1.00 93.12 94 THR A N 1
ATOM 746 C CA . THR A 1 94 ? -12.119 2.358 21.308 1.00 93.12 94 THR A CA 1
ATOM 747 C C . THR A 1 94 ? -11.260 1.101 21.453 1.00 93.12 94 THR A C 1
ATOM 749 O O . THR A 1 94 ? -11.447 0.122 20.725 1.00 93.12 94 THR A O 1
ATOM 752 N N . ALA A 1 95 ? -10.339 1.068 22.421 1.00 89.81 95 ALA A N 1
ATOM 753 C CA . ALA A 1 95 ? -9.586 -0.157 22.704 1.00 89.81 95 ALA A CA 1
ATOM 754 C C . ALA A 1 95 ? -10.491 -1.303 23.206 1.00 89.81 95 ALA A C 1
ATOM 756 O O . ALA A 1 95 ? -10.204 -2.472 22.948 1.00 89.81 95 ALA A O 1
ATOM 757 N N . SER A 1 96 ? -11.590 -0.981 23.901 1.00 92.88 96 SER A N 1
ATOM 758 C CA . SER A 1 96 ? -12.599 -1.953 24.346 1.00 92.88 96 SER A CA 1
ATOM 759 C C . SER A 1 96 ? -13.643 -2.307 23.274 1.00 92.88 96 SER A C 1
ATOM 761 O O . SER A 1 96 ? -14.265 -3.364 23.369 1.00 92.88 96 SER A O 1
ATOM 763 N N . ASN A 1 97 ? -13.806 -1.473 22.241 1.00 91.75 97 ASN A N 1
ATOM 764 C CA . ASN A 1 97 ? -14.699 -1.684 21.099 1.00 91.75 97 ASN A CA 1
ATOM 765 C C . ASN A 1 97 ? -13.969 -1.433 19.759 1.00 91.75 97 ASN A C 1
ATOM 767 O O . ASN A 1 97 ? -14.267 -0.466 19.053 1.00 91.75 97 ASN A O 1
ATOM 771 N N . PRO A 1 98 ? -13.019 -2.298 19.353 1.00 88.75 98 PRO A N 1
ATOM 772 C CA . PRO A 1 98 ? -12.196 -2.061 18.160 1.00 88.75 98 PRO A CA 1
ATOM 773 C C . PRO A 1 98 ? -12.984 -2.131 16.842 1.00 88.75 98 PRO A C 1
ATOM 775 O O . PRO A 1 98 ? -12.518 -1.658 15.810 1.00 88.75 98 PRO A O 1
ATOM 778 N N . LYS A 1 99 ? -14.183 -2.727 16.854 1.00 89.38 99 LYS A N 1
ATOM 779 C CA . LYS A 1 99 ? -15.082 -2.784 15.692 1.00 89.38 99 LYS A CA 1
ATOM 780 C C . LYS A 1 99 ? -15.738 -1.425 15.410 1.00 89.38 99 LYS A C 1
ATOM 782 O O . LYS A 1 99 ? -16.123 -1.152 14.263 1.00 89.38 99 LYS A O 1
ATOM 787 N N . GLY A 1 100 ? -15.916 -0.614 16.450 1.00 92.00 100 GLY A N 1
ATOM 788 C CA . GLY A 1 100 ? -16.839 0.509 16.441 1.00 92.00 100 GLY A CA 1
ATOM 789 C C . GLY A 1 100 ? -18.282 0.092 16.152 1.00 92.00 100 GLY A C 1
ATOM 790 O O . GLY A 1 100 ? -18.607 -1.083 15.940 1.00 92.00 100 GLY A O 1
ATOM 791 N N . ASP A 1 101 ? -19.142 1.093 16.073 1.00 91.81 101 ASP A N 1
ATOM 792 C CA . ASP A 1 101 ? -20.591 0.921 16.035 1.00 91.81 101 ASP A CA 1
ATOM 793 C C . ASP A 1 101 ? -21.163 1.147 14.630 1.00 91.81 101 ASP A C 1
ATOM 795 O O . ASP A 1 101 ? -22.162 0.533 14.257 1.00 91.81 101 ASP A O 1
ATOM 799 N N . GLY A 1 102 ? -20.499 1.964 13.806 1.00 90.88 102 GLY A N 1
ATOM 800 C CA . GLY A 1 102 ? -20.970 2.315 12.465 1.00 90.88 102 GLY A CA 1
ATOM 801 C C . GLY A 1 102 ? -20.013 3.234 11.712 1.00 90.88 102 GLY A C 1
ATOM 802 O O . GLY A 1 102 ? -19.012 3.666 12.277 1.00 90.88 102 GLY A O 1
ATOM 803 N N . TRP A 1 103 ? -20.314 3.480 10.437 1.00 89.88 103 TRP A N 1
ATOM 804 C CA . TRP A 1 103 ? -19.665 4.487 9.585 1.00 89.88 103 TRP A CA 1
ATOM 805 C C . TRP A 1 103 ? -20.457 5.793 9.566 1.00 89.88 103 TRP A C 1
ATOM 807 O O . TRP A 1 103 ? -21.654 5.733 9.931 1.00 89.88 103 TRP A O 1
#

Solvent-accessible surface area (backbone atoms only — not comparable to full-atom values): 6514 Å² total; per-residue (Å²): 102,39,69,81,43,87,70,46,42,35,101,85,30,36,23,23,16,70,43,94,91,53,75,57,31,32,67,82,52,97,68,45,77,41,73,52,66,53,78,62,80,90,83,83,89,85,83,85,74,90,84,73,83,95,65,91,74,58,66,74,48,75,50,66,63,80,72,86,76,90,47,57,79,42,77,44,57,31,38,32,32,32,75,86,71,48,82,43,47,44,38,69,20,17,76,80,34,74,81,33,77,47,106

Foldseek 3Di:
DDQVPPQGAEPVQKWFDLDPPDDTHRDDDPSTPDIDHDDDDDDDDDDDDPDDDLDPFAFDDKDWAPPDDPDQQDDIWIWTAGPVRDIDTQAQDGNVCPSGDHD

Nearest PDB structures (foldseek):
  3f6g-assembly1_B  TM=6.075E-01  e=1.637E+00  Leptospira interrogans
  4v6y-assembly1_AL  TM=2.856E-01  e=2.884E+00  Escherichia coli K-12
  4v0n-assembly3_B  TM=3.162E-01  e=8.954E+00  Chlamydomonas reinhardtii

Secondary structure (DSSP, 8-state):
--TT-TT---TTSEEEESSTTS--BSS--TT--EEEE-----------S------S--EEEEEE--SPPSSTTSB--EEEEETTS-EEE-BT-BSS-TT-SB-

pLDDT: mean 91.91, std 5.14, range [73.62, 97.75]

Mean predicted aligned error: 9.56 Å

Radius of gyration: 23.57 Å; Cα contacts (8 Å, |Δi|>4): 163; chains: 1; bounding box: 52×26×53 Å

InterPro domains:
  IPR006624 Beta-propeller repeat TECPR [PF06462] (77-103)
  IPR051513 Tectonin beta-propeller repeat-containing [PTHR23250] (1-103)

Sequence (103 aa):
VDFSTPGGVDTNGWQYSSHLYGPFYPRQHLRSSYRRRRWFRQYRITVFGPWHAAGSLGLVDLSVQVDPVTSTSDPVVLWAVGVNGDVLCRNGVTASNPKGDGW